Protein AF-A0A9W8MKR8-F1 (afdb_monomer_lite)

Foldseek 3Di:
DDWADAQAWWWADDPPDPDTAIWGFHAWQVRVVCVPHQTWTFTQGPPDPRDTDIGGPVRIGHDPDDD

Radius of gyration: 11.27 Å; chains: 1; bounding box: 26×27×28 Å

Secondary structure (DSSP, 8-state):
-PPPPTT-EEEEEPTTSS-EEEEEEEE-TTTTT-TTS--EEEEEETTSTT-EEEEEGGGEEE-----

Organism: NCBI:txid2828524

pLDDT: mean 88.59, std 10.8, range [48.69, 96.44]

InterPro domains:
  IPR010750 SGF29 tudor-like domain [PF07039] (2-64)
  IPR010750 SGF29 tudor-like domain [PS51518] (1-67)
  IPR037802 SAGA-associated factor 29 [PTHR21539] (2-65)

Structure (mmCIF, N/CA/C/O backbone):
data_AF-A0A9W8MKR8-F1
#
_entry.id   AF-A0A9W8MKR8-F1
#
loop_
_atom_site.group_PDB
_atom_site.id
_atom_site.type_symbol
_atom_site.label_atom_id
_atom_site.label_alt_id
_atom_site.label_comp_id
_atom_site.label_asym_id
_atom_site.label_entity_id
_atom_site.label_seq_id
_atom_site.pdbx_PDB_ins_code
_atom_site.Cartn_x
_atom_site.Cartn_y
_atom_site.Cartn_z
_atom_site.occupancy
_atom_site.B_iso_or_equiv
_atom_site.auth_seq_id
_atom_site.auth_comp_id
_atom_site.auth_asym_id
_atom_site.auth_atom_id
_atom_site.pdbx_PDB_model_num
ATOM 1 N N . MET A 1 1 ? -10.645 8.806 7.950 1.00 55.09 1 MET A N 1
ATOM 2 C CA . MET A 1 1 ? -9.485 8.541 7.076 1.00 55.09 1 MET A CA 1
ATOM 3 C C . MET A 1 1 ? -10.013 7.985 5.764 1.00 55.09 1 MET A C 1
ATOM 5 O O . MET A 1 1 ? -10.898 7.135 5.837 1.00 55.09 1 MET A O 1
ATOM 9 N N . PRO A 1 2 ? -9.613 8.537 4.606 1.00 68.44 2 PRO A N 1
ATOM 10 C CA . PRO A 1 2 ? -10.033 8.008 3.313 1.00 68.44 2 PRO A CA 1
ATOM 11 C C . PRO A 1 2 ? -9.597 6.544 3.198 1.00 68.44 2 PRO A C 1
ATOM 13 O O . PRO A 1 2 ? -8.505 6.180 3.626 1.00 68.44 2 PRO A O 1
ATOM 16 N N . GLU A 1 3 ? -10.489 5.696 2.698 1.00 85.44 3 GLU A N 1
ATOM 17 C CA . GLU A 1 3 ? -10.221 4.276 2.485 1.00 85.44 3 GLU A CA 1
ATOM 18 C C . GLU A 1 3 ? -9.869 4.075 1.015 1.00 85.44 3 GLU A C 1
ATOM 20 O O . GLU A 1 3 ? -10.663 4.420 0.132 1.00 85.44 3 GLU A O 1
ATOM 25 N N . PHE A 1 4 ? -8.689 3.523 0.749 1.00 93.12 4 PHE A N 1
ATOM 26 C CA . PHE A 1 4 ? -8.282 3.211 -0.614 1.00 93.12 4 PHE A CA 1
ATOM 27 C C . PHE A 1 4 ? -9.160 2.087 -1.163 1.00 93.12 4 PHE A C 1
ATOM 29 O O . PHE A 1 4 ? -9.439 1.104 -0.474 1.00 93.12 4 PHE A O 1
ATOM 36 N N . GLN A 1 5 ? -9.637 2.251 -2.393 1.00 93.88 5 GLN A N 1
ATOM 37 C CA . GLN A 1 5 ? -10.515 1.273 -3.030 1.00 93.88 5 GLN A CA 1
ATOM 38 C C . GLN A 1 5 ? -9.687 0.150 -3.660 1.00 93.88 5 GLN A C 1
ATOM 40 O O . GLN A 1 5 ? -8.536 0.362 -4.034 1.00 93.88 5 GLN A O 1
ATOM 45 N N . ILE A 1 6 ? -10.282 -1.033 -3.825 1.00 95.19 6 ILE A N 1
ATOM 46 C CA . ILE A 1 6 ? -9.652 -2.131 -4.575 1.00 95.19 6 ILE A CA 1
ATOM 47 C C . ILE A 1 6 ? -9.311 -1.637 -5.991 1.00 95.19 6 ILE A C 1
ATOM 49 O O . ILE A 1 6 ? -10.132 -0.983 -6.633 1.00 95.19 6 ILE A O 1
ATOM 53 N N . GLY A 1 7 ? -8.093 -1.921 -6.452 1.00 93.00 7 GLY A N 1
ATOM 54 C CA . GLY A 1 7 ? -7.543 -1.454 -7.727 1.00 93.00 7 GLY A CA 1
ATOM 55 C C . GLY A 1 7 ? -6.958 -0.039 -7.700 1.00 93.00 7 GLY A C 1
ATOM 56 O O . GLY A 1 7 ? -6.489 0.432 -8.729 1.00 93.00 7 GLY A O 1
ATOM 57 N N . SER A 1 8 ? -6.976 0.653 -6.554 1.00 94.19 8 SER A N 1
ATOM 58 C CA . SER A 1 8 ? -6.280 1.937 -6.405 1.00 94.19 8 SER A CA 1
ATOM 59 C C . SER A 1 8 ? -4.776 1.718 -6.262 1.00 94.19 8 SER A C 1
ATOM 61 O O . SER A 1 8 ? -4.350 0.834 -5.518 1.00 94.19 8 SER A O 1
ATOM 63 N N . THR A 1 9 ? -3.990 2.573 -6.910 1.00 95.25 9 THR A N 1
ATOM 64 C CA . THR A 1 9 ? -2.541 2.640 -6.718 1.00 95.25 9 THR A CA 1
ATOM 65 C C . THR A 1 9 ? -2.221 3.458 -5.467 1.00 95.25 9 THR A C 1
ATOM 67 O O . THR A 1 9 ? -2.707 4.578 -5.295 1.00 95.25 9 THR A O 1
ATOM 70 N N . VAL A 1 10 ? -1.387 2.897 -4.600 1.00 95.31 10 VAL A N 1
ATOM 71 C CA . VAL A 1 10 ? -0.949 3.469 -3.323 1.00 95.31 10 VAL A CA 1
ATOM 72 C C . VAL A 1 10 ? 0.562 3.314 -3.162 1.00 95.31 10 VAL A C 1
ATOM 74 O O . VAL A 1 10 ? 1.227 2.630 -3.944 1.00 95.31 10 VAL A O 1
ATOM 77 N N . LEU A 1 11 ? 1.106 3.948 -2.130 1.00 95.69 11 LEU A N 1
ATOM 78 C CA . LEU A 1 11 ? 2.430 3.640 -1.607 1.00 95.69 11 LEU A CA 1
ATOM 79 C C . LEU A 1 11 ? 2.269 2.828 -0.319 1.00 95.69 11 LEU A C 1
ATOM 81 O O . LEU A 1 11 ? 1.615 3.277 0.621 1.00 95.69 11 LEU A O 1
ATOM 85 N N . GLY A 1 12 ? 2.858 1.637 -0.273 1.00 95.06 12 GLY A N 1
ATOM 86 C CA . GLY A 1 12 ? 2.866 0.772 0.909 1.00 95.06 12 GLY A CA 1
ATOM 87 C C . GLY A 1 12 ? 4.279 0.560 1.436 1.00 95.06 12 GLY A C 1
ATOM 88 O O . GLY A 1 12 ? 5.216 0.461 0.645 1.00 95.06 12 GLY A O 1
ATOM 89 N N . LEU A 1 13 ? 4.447 0.467 2.756 1.00 96.25 13 LEU A N 1
ATOM 90 C CA . LEU A 1 13 ? 5.710 0.011 3.342 1.00 96.25 13 LEU A CA 1
ATOM 91 C C . LEU A 1 13 ? 5.924 -1.466 2.992 1.00 96.25 13 LEU A C 1
ATOM 93 O O . LEU A 1 13 ? 5.084 -2.307 3.320 1.00 96.25 13 LEU A O 1
ATOM 97 N N . TYR A 1 14 ? 7.034 -1.777 2.326 1.00 92.56 14 TYR A N 1
ATOM 98 C CA . TYR A 1 14 ? 7.353 -3.162 1.991 1.00 92.56 14 TYR A CA 1
ATOM 99 C C . TYR A 1 14 ? 7.825 -3.921 3.243 1.00 92.56 14 TYR A C 1
ATOM 101 O O . TYR A 1 14 ? 8.556 -3.329 4.051 1.00 92.56 14 TYR A O 1
ATOM 109 N N . PRO A 1 15 ? 7.425 -5.196 3.431 1.00 89.69 15 PRO A N 1
ATOM 110 C CA . PRO A 1 15 ? 7.784 -5.976 4.614 1.00 89.69 15 PRO A CA 1
ATOM 111 C C . PRO A 1 15 ? 9.284 -5.941 4.911 1.00 89.69 15 PRO A C 1
ATOM 113 O O . PRO A 1 15 ? 10.104 -6.027 4.003 1.00 89.69 15 PRO A O 1
ATOM 116 N N . ASP A 1 16 ? 9.629 -5.782 6.190 1.00 88.81 16 ASP A N 1
ATOM 117 C CA . ASP A 1 16 ? 11.012 -5.762 6.691 1.00 88.81 16 ASP A CA 1
ATOM 118 C C . ASP A 1 16 ? 11.915 -4.647 6.122 1.00 88.81 16 ASP A C 1
ATOM 120 O O . ASP A 1 16 ? 13.136 -4.675 6.288 1.00 88.81 16 ASP A O 1
ATOM 124 N N . THR A 1 17 ? 11.331 -3.616 5.502 1.00 90.88 17 THR A N 1
ATOM 125 C CA . THR A 1 17 ? 12.061 -2.439 5.007 1.00 90.88 17 THR A CA 1
ATOM 126 C C . THR A 1 17 ? 11.608 -1.148 5.688 1.00 90.88 17 THR A C 1
ATOM 128 O O . THR A 1 17 ? 10.648 -1.108 6.454 1.00 90.88 17 THR A O 1
ATOM 131 N N . SER A 1 18 ? 12.313 -0.053 5.398 1.00 93.06 18 SER A N 1
ATOM 132 C CA . SER A 1 18 ? 11.912 1.312 5.769 1.00 93.06 18 SER A CA 1
ATOM 133 C C . SER A 1 18 ? 11.503 2.148 4.548 1.00 93.06 18 SER A C 1
ATOM 135 O O . SER A 1 18 ? 11.514 3.377 4.609 1.00 93.06 18 SER A O 1
ATOM 137 N N . CYS A 1 19 ? 11.183 1.496 3.426 1.00 94.38 19 CYS A N 1
ATOM 138 C CA . CYS A 1 19 ? 10.900 2.144 2.149 1.00 94.38 19 CYS A CA 1
ATOM 139 C C . CYS A 1 19 ? 9.461 1.878 1.703 1.00 94.38 19 CYS A C 1
ATOM 141 O O . CYS A 1 19 ? 8.935 0.772 1.841 1.00 94.38 19 CYS A O 1
ATOM 143 N N . PHE A 1 20 ? 8.835 2.910 1.143 1.00 94.75 20 PHE A N 1
ATOM 144 C CA . PHE A 1 20 ? 7.518 2.796 0.537 1.00 94.75 20 PHE A CA 1
ATOM 145 C C . PHE A 1 20 ? 7.657 2.511 -0.952 1.00 94.75 20 PHE A C 1
ATOM 147 O O . PHE A 1 20 ? 8.405 3.197 -1.650 1.00 94.75 20 PHE A O 1
ATOM 154 N N . TYR A 1 21 ? 6.894 1.539 -1.432 1.00 94.50 21 TYR A N 1
ATOM 155 C CA . TYR A 1 21 ? 6.884 1.123 -2.826 1.00 94.50 21 TYR A CA 1
ATOM 156 C C . TYR A 1 21 ? 5.480 1.235 -3.394 1.00 94.50 21 TYR A C 1
ATOM 158 O O . TYR A 1 21 ? 4.482 1.163 -2.670 1.00 94.50 21 TYR A O 1
ATOM 166 N N . ARG A 1 22 ? 5.414 1.422 -4.711 1.00 94.81 22 ARG A N 1
ATOM 167 C CA . ARG A 1 22 ? 4.153 1.450 -5.437 1.00 94.81 22 ARG A CA 1
ATOM 168 C C . ARG A 1 22 ? 3.491 0.078 -5.366 1.00 94.81 22 ARG A C 1
ATOM 170 O O . ARG A 1 22 ? 4.130 -0.951 -5.589 1.00 94.81 22 ARG A O 1
ATOM 177 N N . ALA A 1 23 ? 2.211 0.088 -5.032 1.00 95.50 23 ALA A N 1
ATOM 178 C CA . ALA A 1 23 ? 1.411 -1.112 -4.926 1.00 95.50 23 ALA A CA 1
ATOM 179 C C . ALA A 1 23 ? -0.034 -0.847 -5.329 1.00 95.50 23 ALA A C 1
ATOM 181 O O . ALA A 1 23 ? -0.533 0.271 -5.196 1.00 95.50 23 ALA A O 1
ATOM 182 N N . ASP A 1 24 ? -0.722 -1.903 -5.738 1.00 96.19 24 ASP A N 1
ATOM 183 C CA . ASP A 1 24 ? -2.158 -1.871 -5.969 1.00 96.19 24 ASP A CA 1
ATOM 184 C C . ASP A 1 24 ? -2.905 -2.502 -4.796 1.00 96.19 24 ASP A C 1
ATOM 186 O O . ASP A 1 24 ? -2.500 -3.527 -4.235 1.00 96.19 24 ASP A O 1
ATOM 190 N N . VAL A 1 25 ? -4.032 -1.897 -4.427 1.00 96.12 25 VAL A N 1
ATOM 191 C CA . VAL A 1 25 ? -4.906 -2.428 -3.381 1.00 96.12 25 VAL A CA 1
ATOM 192 C C . VAL A 1 25 ? -5.663 -3.644 -3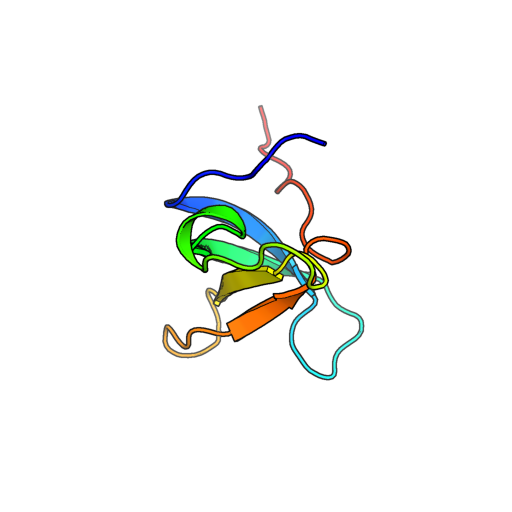.908 1.00 96.12 25 VAL A C 1
ATOM 194 O O . VAL A 1 25 ? -6.511 -3.532 -4.791 1.00 96.12 25 VAL A O 1
ATOM 197 N N . VAL A 1 26 ? -5.413 -4.807 -3.315 1.00 96.44 26 VAL A N 1
ATOM 198 C CA . VAL A 1 26 ? -6.101 -6.070 -3.623 1.00 96.44 26 VAL A CA 1
ATOM 199 C C . VAL A 1 26 ? -7.305 -6.280 -2.703 1.00 96.44 26 VAL A C 1
ATOM 201 O O . VAL A 1 26 ? -8.355 -6.737 -3.148 1.00 96.44 26 VAL A O 1
ATOM 204 N N . ALA A 1 27 ? -7.183 -5.920 -1.422 1.00 94.94 27 ALA A N 1
ATOM 205 C CA . ALA A 1 27 ? -8.282 -6.001 -0.461 1.00 94.94 27 ALA A CA 1
ATOM 206 C C . ALA A 1 27 ? -8.227 -4.866 0.564 1.00 94.94 27 ALA A C 1
ATOM 208 O O . ALA A 1 27 ? -7.151 -4.443 0.991 1.00 94.94 27 ALA A O 1
ATOM 209 N N . THR A 1 28 ? -9.405 -4.405 0.985 1.00 93.88 28 THR A N 1
ATOM 210 C CA . THR A 1 28 ? -9.571 -3.338 1.982 1.00 93.88 28 THR A CA 1
ATOM 211 C C . THR A 1 28 ? -9.813 -3.905 3.385 1.00 93.88 28 THR A C 1
ATOM 213 O O . THR A 1 28 ? -10.299 -5.036 3.511 1.00 93.88 28 THR A O 1
ATOM 216 N N . PRO A 1 29 ? -9.586 -3.117 4.456 1.00 91.31 29 PRO A N 1
ATOM 217 C CA . PRO A 1 29 ? -9.884 -3.533 5.827 1.00 91.31 29 PRO A CA 1
ATOM 218 C C . PRO A 1 29 ? -11.329 -4.017 6.021 1.00 91.31 29 PRO A C 1
ATOM 220 O O . PRO A 1 29 ? -11.574 -4.956 6.783 1.00 91.31 29 PRO A O 1
ATOM 223 N N . LYS A 1 30 ? -12.287 -3.408 5.301 1.00 88.19 30 LYS A N 1
ATOM 224 C CA . LYS A 1 30 ? -13.697 -3.828 5.292 1.00 88.19 30 LYS A CA 1
ATOM 225 C C . LYS A 1 30 ? -13.893 -5.199 4.656 1.00 88.19 30 LYS A C 1
ATOM 227 O O . LYS A 1 30 ? -14.604 -6.026 5.218 1.00 88.19 30 LYS A O 1
ATOM 232 N N . SER A 1 31 ? -13.258 -5.448 3.508 1.00 87.62 31 SER A N 1
ATOM 233 C CA . SER A 1 31 ? -13.358 -6.737 2.812 1.00 87.62 31 SER A CA 1
ATOM 234 C C . SER A 1 31 ? -12.745 -7.879 3.620 1.00 87.62 31 SER A C 1
ATOM 236 O O . SER A 1 31 ? -13.216 -9.008 3.537 1.00 87.62 31 SER A O 1
ATOM 238 N N . LEU A 1 32 ? -11.704 -7.590 4.400 1.00 85.19 32 LEU A N 1
ATOM 239 C CA . LEU A 1 32 ? -11.011 -8.571 5.235 1.00 85.19 32 LEU A CA 1
ATOM 240 C C . LEU A 1 32 ? -11.707 -8.818 6.583 1.00 85.19 32 LEU A C 1
ATOM 242 O O . LEU A 1 32 ? -11.183 -9.567 7.402 1.00 85.19 32 LEU A O 1
ATOM 246 N N . GLN A 1 33 ? -12.869 -8.194 6.825 1.00 79.38 33 GLN A N 1
ATOM 247 C CA . GLN A 1 33 ? -13.617 -8.289 8.083 1.00 79.38 33 GLN A CA 1
ATOM 248 C C . GLN A 1 33 ? -12.735 -8.038 9.317 1.00 79.38 33 GLN A C 1
ATOM 250 O O . GLN A 1 33 ? -12.911 -8.673 10.355 1.00 79.38 33 GLN A O 1
ATOM 255 N N . SER A 1 34 ? -11.797 -7.085 9.239 1.00 65.31 34 SER A N 1
ATOM 256 C CA . SER A 1 34 ? -10.863 -6.780 10.338 1.00 65.31 34 SER A CA 1
ATOM 257 C C . SER A 1 34 ? -11.536 -6.033 11.510 1.00 65.31 34 SER A C 1
ATOM 259 O O . SER A 1 34 ? -10.914 -5.233 12.205 1.00 65.31 34 SER A O 1
ATOM 261 N N . ALA A 1 35 ? -12.836 -6.254 11.728 1.00 57.47 35 ALA A N 1
ATOM 262 C CA . ALA A 1 35 ? -13.637 -5.594 12.748 1.00 57.47 35 ALA A CA 1
ATOM 263 C C . ALA A 1 35 ? -13.079 -5.909 14.147 1.00 57.47 35 ALA A C 1
ATOM 265 O O . ALA A 1 35 ? -13.115 -7.048 14.607 1.00 57.47 35 ALA A O 1
ATOM 266 N N . GLY A 1 36 ? -12.537 -4.885 14.811 1.00 64.38 36 GLY A N 1
ATOM 267 C CA . GLY A 1 36 ? -11.933 -4.992 16.143 1.00 64.38 36 GLY A CA 1
ATOM 268 C C . GLY A 1 36 ? -10.432 -5.306 16.160 1.00 64.38 36 GLY A C 1
ATOM 269 O O . GLY A 1 36 ? -9.853 -5.387 17.241 1.00 64.38 36 GLY A O 1
ATOM 270 N N . ARG A 1 37 ? -9.785 -5.452 14.997 1.00 74.81 37 ARG A N 1
ATOM 271 C CA . ARG A 1 37 ? -8.322 -5.563 14.857 1.00 74.81 37 ARG A CA 1
ATOM 272 C C . ARG A 1 37 ? -7.759 -4.314 14.180 1.00 74.81 37 ARG A C 1
ATOM 274 O O . ARG A 1 37 ? -8.505 -3.528 13.600 1.00 74.81 37 ARG A O 1
ATOM 281 N N . GLN A 1 38 ? -6.440 -4.127 14.263 1.00 85.75 38 GLN A N 1
ATOM 282 C CA . GLN A 1 38 ? -5.762 -3.069 13.510 1.00 85.75 38 GLN A CA 1
ATOM 283 C C . GLN A 1 38 ? -6.127 -3.198 12.014 1.00 85.75 38 GLN A C 1
ATOM 285 O O . GLN A 1 38 ? -6.088 -4.313 11.476 1.00 85.75 38 GLN A O 1
ATOM 290 N N . PRO A 1 39 ? -6.558 -2.112 11.348 1.00 91.19 39 PRO A N 1
ATOM 291 C CA . PRO A 1 39 ? -6.958 -2.158 9.948 1.00 91.19 39 PRO A CA 1
ATOM 292 C C . PRO A 1 39 ? -5.753 -2.491 9.066 1.00 91.19 39 PRO A C 1
ATOM 294 O O . PRO A 1 39 ? -4.686 -1.900 9.210 1.00 91.19 39 PRO A O 1
ATOM 297 N N . VAL A 1 40 ? -5.935 -3.428 8.138 1.00 93.75 40 VAL A N 1
ATOM 298 C CA . VAL A 1 40 ? -4.897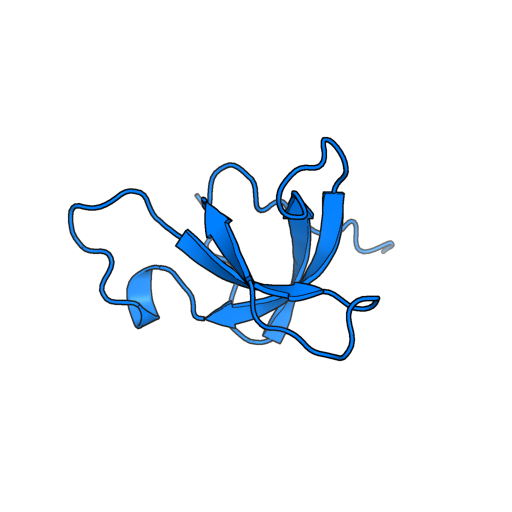 -3.875 7.202 1.00 93.75 40 VAL A CA 1
ATOM 299 C C . VAL A 1 40 ? -5.431 -3.861 5.776 1.00 93.75 40 VAL A C 1
ATOM 301 O O . VAL A 1 40 ? -6.614 -4.123 5.547 1.00 93.75 40 VAL A O 1
ATOM 304 N N . TYR A 1 41 ? -4.552 -3.578 4.823 1.00 94.88 41 TYR A N 1
ATOM 305 C CA . TYR A 1 41 ? -4.794 -3.775 3.400 1.00 94.88 41 TYR A CA 1
ATOM 306 C C . TYR A 1 41 ? -4.035 -5.003 2.919 1.00 94.88 41 TYR A C 1
ATOM 308 O O . TYR A 1 41 ? -2.983 -5.352 3.456 1.00 94.88 41 TYR A O 1
ATOM 316 N N . LYS A 1 42 ? -4.557 -5.626 1.866 1.00 96.12 42 LYS A N 1
ATOM 317 C CA . LYS A 1 42 ? -3.776 -6.547 1.049 1.00 96.12 42 LYS A CA 1
ATOM 318 C C . LYS A 1 42 ? -3.280 -5.781 -0.166 1.00 96.12 42 LYS A C 1
ATOM 320 O O . LYS A 1 42 ? -4.104 -5.245 -0.906 1.00 96.12 42 LYS A O 1
ATOM 325 N N . LEU A 1 43 ? -1.969 -5.698 -0.329 1.00 96.19 43 LEU A N 1
ATOM 326 C CA . LEU A 1 43 ? -1.305 -4.951 -1.388 1.00 96.19 43 LEU A CA 1
ATOM 327 C C . LEU A 1 43 ? -0.569 -5.900 -2.323 1.00 96.19 43 LEU A C 1
ATOM 329 O O . LEU A 1 43 ? -0.063 -6.932 -1.889 1.00 96.19 43 LEU A O 1
ATOM 333 N N . ARG A 1 44 ? -0.478 -5.522 -3.592 1.00 96.44 44 ARG A N 1
ATOM 334 C CA . ARG A 1 44 ? 0.403 -6.158 -4.565 1.00 96.44 44 ARG A CA 1
ATOM 335 C C . ARG A 1 44 ? 1.449 -5.150 -5.009 1.00 96.44 44 ARG A C 1
ATOM 337 O O . ARG A 1 44 ? 1.091 -4.164 -5.646 1.00 96.44 44 ARG A O 1
ATOM 344 N N . PHE A 1 45 ? 2.705 -5.388 -4.652 1.00 95.00 45 PHE A N 1
ATOM 345 C CA . PHE A 1 45 ? 3.822 -4.531 -5.050 1.00 95.00 45 PHE A CA 1
ATOM 346 C C . PHE A 1 45 ? 4.229 -4.809 -6.502 1.00 95.00 45 PHE A C 1
ATOM 348 O O . PHE A 1 45 ? 4.134 -5.949 -6.958 1.00 95.00 45 PHE A O 1
ATOM 355 N N . GLU A 1 46 ? 4.658 -3.773 -7.230 1.00 90.88 46 GLU A N 1
ATOM 356 C CA . GLU A 1 46 ? 5.010 -3.900 -8.657 1.00 90.88 46 GLU A CA 1
ATOM 357 C C . GLU A 1 46 ? 6.274 -4.751 -8.907 1.00 90.88 46 GLU A C 1
ATOM 359 O O . GLU A 1 46 ? 6.356 -5.409 -9.940 1.00 90.88 46 GLU A O 1
ATOM 364 N N . ASP A 1 47 ? 7.220 -4.788 -7.963 1.00 84.50 47 ASP A N 1
ATOM 365 C CA . ASP A 1 47 ? 8.566 -5.372 -8.134 1.00 84.50 47 ASP A CA 1
ATOM 366 C C . ASP A 1 47 ? 8.755 -6.796 -7.554 1.00 84.50 47 ASP A C 1
ATOM 368 O O . ASP A 1 47 ? 9.879 -7.286 -7.510 1.00 84.50 47 ASP A O 1
ATOM 372 N N . ASP A 1 48 ? 7.694 -7.475 -7.096 1.00 85.56 48 ASP A N 1
ATOM 373 C CA . ASP A 1 48 ? 7.817 -8.737 -6.330 1.00 85.56 48 ASP A CA 1
ATOM 374 C C . ASP A 1 48 ? 6.946 -9.888 -6.882 1.00 85.56 48 ASP A C 1
ATOM 376 O O . ASP A 1 48 ? 6.214 -10.556 -6.149 1.00 85.56 48 ASP A O 1
ATOM 380 N N . ASP A 1 49 ? 6.968 -10.092 -8.207 1.00 86.56 49 ASP A N 1
ATOM 381 C CA . ASP A 1 49 ? 6.289 -11.211 -8.899 1.00 86.56 49 ASP A CA 1
ATOM 382 C C . ASP A 1 49 ? 4.785 -11.347 -8.558 1.00 86.56 49 ASP A C 1
ATOM 384 O O . ASP A 1 49 ? 4.242 -12.438 -8.371 1.00 86.56 49 ASP A O 1
ATOM 388 N N . ASN A 1 50 ? 4.078 -10.214 -8.462 1.00 83.25 50 ASN A N 1
ATOM 389 C CA . ASN A 1 50 ? 2.647 -10.135 -8.137 1.00 83.25 50 ASN A CA 1
ATOM 390 C C . ASN A 1 50 ? 2.246 -10.729 -6.763 1.00 83.25 50 ASN A C 1
ATOM 392 O O . ASN A 1 50 ? 1.051 -10.985 -6.550 1.00 83.25 50 ASN A O 1
ATOM 396 N N . GLN A 1 51 ? 3.182 -10.901 -5.821 1.00 91.69 51 GLN A N 1
ATOM 397 C CA . GLN A 1 51 ? 2.872 -11.360 -4.462 1.00 91.69 51 GLN A CA 1
ATOM 398 C C . GLN A 1 51 ? 1.910 -10.422 -3.719 1.00 91.69 51 GLN A C 1
ATOM 400 O O . GLN A 1 51 ? 1.903 -9.203 -3.903 1.00 91.69 51 GLN A O 1
ATOM 405 N N . GLU A 1 52 ? 1.082 -11.014 -2.854 1.00 94.75 52 GLU A N 1
ATOM 406 C CA . GLU A 1 52 ? 0.097 -10.302 -2.042 1.00 94.75 52 GLU A CA 1
ATOM 407 C C . GLU A 1 52 ? 0.567 -10.181 -0.592 1.00 94.75 52 GLU A C 1
ATOM 409 O O . GLU A 1 52 ? 0.657 -11.168 0.138 1.00 94.75 52 GLU A O 1
ATOM 414 N N . HIS A 1 53 ? 0.778 -8.948 -0.149 1.00 95.00 53 HIS A N 1
ATOM 415 C CA . HIS A 1 53 ? 1.343 -8.620 1.151 1.00 95.00 53 HIS A CA 1
ATOM 416 C C . HIS A 1 53 ? 0.302 -7.951 2.047 1.00 95.00 53 HIS A C 1
ATOM 418 O O . HIS A 1 53 ? -0.469 -7.100 1.603 1.00 95.00 53 HIS A O 1
ATOM 424 N N . THR A 1 54 ? 0.259 -8.337 3.323 1.00 95.06 54 THR A N 1
ATOM 425 C CA . THR A 1 54 ? -0.627 -7.695 4.307 1.00 95.06 54 THR A CA 1
ATOM 426 C C . THR A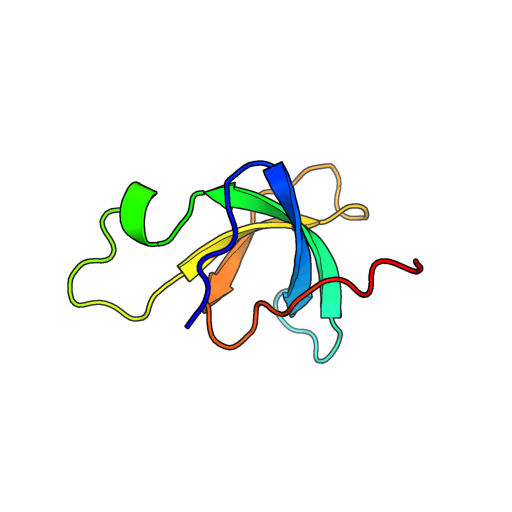 1 54 ? 0.107 -6.529 4.953 1.00 95.06 54 THR A C 1
ATOM 428 O O . THR A 1 54 ? 1.113 -6.737 5.625 1.00 95.06 54 THR A O 1
ATOM 431 N N . VAL A 1 55 ? -0.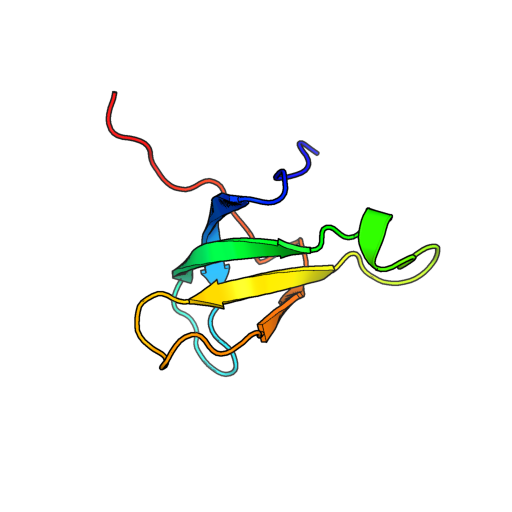406 -5.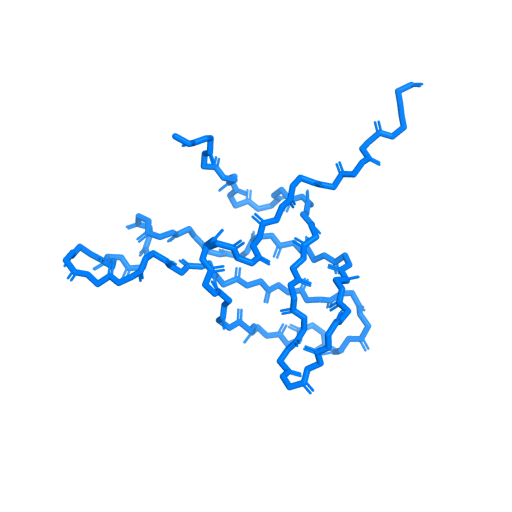314 4.775 1.00 94.31 55 VAL A N 1
ATOM 432 C CA . VAL A 1 55 ? 0.218 -4.078 5.265 1.00 94.31 55 VAL A CA 1
ATOM 433 C C . VAL A 1 55 ? -0.758 -3.345 6.180 1.00 94.31 55 VAL A C 1
ATOM 435 O O . VAL A 1 55 ? -1.942 -3.209 5.861 1.00 94.31 55 VAL A O 1
ATOM 438 N N . ALA A 1 56 ? -0.284 -2.887 7.340 1.00 93.94 56 ALA A N 1
ATOM 439 C CA . ALA A 1 56 ? -1.102 -2.096 8.256 1.00 93.94 56 ALA A CA 1
ATOM 440 C C . ALA A 1 56 ? -1.522 -0.781 7.594 1.00 93.94 56 ALA A C 1
ATOM 442 O O . ALA A 1 56 ? -0.721 -0.140 6.922 1.00 93.94 56 ALA A O 1
ATOM 443 N N . ALA A 1 57 ? -2.772 -0.364 7.791 1.00 93.12 57 ALA A N 1
ATOM 444 C CA . ALA A 1 57 ? -3.329 0.819 7.136 1.00 93.12 57 ALA A CA 1
ATOM 445 C C . ALA A 1 57 ? -2.576 2.115 7.471 1.00 93.12 57 ALA A C 1
ATOM 447 O O . ALA A 1 57 ? -2.604 3.044 6.673 1.00 93.12 57 ALA A O 1
ATOM 448 N N . GLU A 1 58 ? -1.891 2.175 8.617 1.00 93.44 58 GLU A N 1
ATOM 449 C CA . GLU A 1 58 ? -1.010 3.295 8.981 1.00 93.44 58 GLU A CA 1
ATOM 450 C C . GLU A 1 58 ? 0.218 3.427 8.060 1.00 93.44 58 GLU A C 1
ATOM 452 O O . GLU A 1 58 ? 0.759 4.519 7.911 1.00 93.44 58 GLU A O 1
ATOM 457 N N . TRP A 1 59 ? 0.613 2.335 7.399 1.00 95.31 59 TRP A N 1
ATOM 458 C CA . TRP A 1 59 ? 1.733 2.256 6.461 1.00 95.31 59 TRP A CA 1
ATOM 459 C C . TRP A 1 59 ? 1.287 2.198 4.996 1.00 95.31 59 TRP A C 1
ATOM 461 O O . TRP A 1 59 ? 2.069 1.816 4.124 1.00 95.31 59 TRP A O 1
ATOM 471 N N . VAL A 1 60 ? 0.035 2.570 4.718 1.00 94.62 60 VAL A N 1
ATOM 472 C CA . VAL A 1 60 ? -0.492 2.731 3.360 1.00 94.62 60 VAL A CA 1
ATOM 473 C C . VAL A 1 60 ? -0.849 4.194 3.154 1.00 94.62 60 VAL A C 1
ATOM 475 O O . VAL A 1 60 ? -1.699 4.740 3.857 1.00 94.62 60 VAL A O 1
ATOM 478 N N . VAL A 1 61 ? -0.196 4.835 2.190 1.00 94.75 61 VAL A N 1
ATOM 479 C CA . VAL A 1 61 ? -0.353 6.265 1.906 1.00 94.75 61 VAL A CA 1
ATOM 480 C C . VAL A 1 61 ? -0.710 6.501 0.441 1.00 94.75 61 VAL A C 1
ATOM 482 O O . VAL A 1 61 ? -0.578 5.621 -0.410 1.00 94.75 61 VAL A O 1
ATOM 485 N N . GLU A 1 62 ? -1.204 7.702 0.148 1.00 93.75 62 GLU A N 1
ATOM 486 C CA . GLU A 1 62 ? -1.601 8.088 -1.204 1.00 93.75 62 GLU A CA 1
ATOM 487 C C . GLU A 1 62 ? -0.400 8.055 -2.159 1.00 9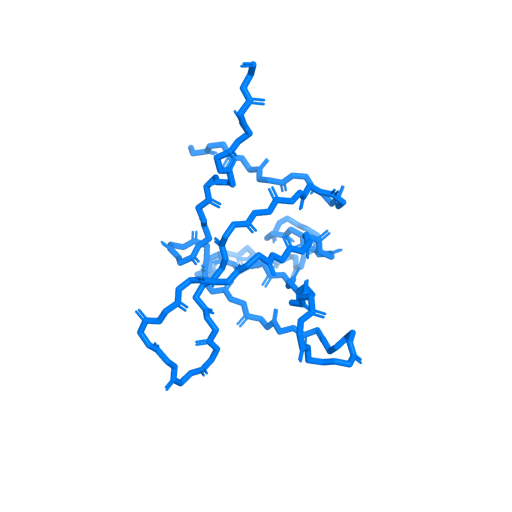3.75 62 GLU A C 1
ATOM 489 O O . GLU A 1 62 ? 0.686 8.544 -1.836 1.00 93.75 62 GLU A O 1
ATOM 494 N N . TYR A 1 63 ? -0.596 7.475 -3.344 1.00 91.25 63 TYR A N 1
ATOM 495 C CA . TYR A 1 63 ? 0.386 7.577 -4.413 1.00 91.25 63 TYR A CA 1
ATOM 496 C C . TYR A 1 63 ? 0.322 8.983 -5.026 1.00 91.25 63 TYR A C 1
ATOM 498 O O . TYR A 1 63 ? -0.771 9.416 -5.399 1.00 91.25 63 TYR A O 1
ATOM 506 N N . PRO A 1 64 ? 1.453 9.700 -5.169 1.00 88.00 64 PRO A N 1
ATOM 507 C CA . PRO A 1 64 ? 1.458 11.024 -5.772 1.00 88.00 64 PRO A CA 1
ATOM 508 C C . PRO A 1 64 ? 1.099 10.918 -7.259 1.00 88.00 64 PRO A C 1
ATOM 510 O O . PRO A 1 64 ? 1.950 10.667 -8.111 1.00 88.00 64 PRO A O 1
ATOM 513 N N . ALA A 1 65 ? -0.177 11.116 -7.583 1.00 75.94 65 ALA A N 1
ATOM 514 C CA . ALA A 1 65 ? -0.608 11.292 -8.958 1.00 75.94 65 ALA A CA 1
ATOM 515 C C . ALA A 1 65 ? -0.144 12.678 -9.423 1.00 75.94 65 ALA A C 1
ATOM 517 O O . ALA A 1 65 ? -0.663 13.702 -8.975 1.00 75.94 65 ALA A O 1
ATOM 518 N N . ILE A 1 66 ? 0.863 12.715 -10.299 1.00 65.94 66 ILE A N 1
ATOM 519 C CA . ILE A 1 66 ? 1.243 13.948 -10.990 1.00 65.94 66 ILE A CA 1
ATOM 520 C C . ILE A 1 66 ? 0.031 14.355 -11.830 1.00 65.94 66 ILE A C 1
ATOM 522 O O . ILE A 1 66 ? -0.427 13.584 -12.674 1.00 65.94 66 ILE A O 1
ATOM 526 N N . LYS A 1 67 ? -0.528 15.522 -11.524 1.00 48.69 67 LYS A N 1
ATOM 527 C CA . LYS A 1 67 ? -1.684 16.080 -12.219 1.00 48.69 67 LYS A CA 1
ATOM 528 C C . LYS A 1 67 ? -1.250 16.904 -13.420 1.00 48.69 67 LYS A C 1
ATOM 530 O O . LYS A 1 67 ? -0.204 17.581 -13.302 1.00 48.69 67 LYS A O 1
#

Sequence (67 aa):
MPEFQIGSTVLGLYPDTSCFYRADVVATPKSLQSAGRQPVYKLRFEDDDNQEHTVAAEWVVEYPAIK